Protein AF-A0A1U7X8X6-F1 (afdb_monomer)

Secondary structure (DSSP, 8-state):
-------------PPP----------------------------------GGGGS-TTGGGPPPP-PPPPHHHHHHHHT--GGG----SS---TT-S-HHHHHHHHT-S-TTSPP-TT-HHHHHHHHHHHT--GGG----SSHHHHHHHHHH-

Solvent-accessible surface area (backbone atoms only — not comparable to full-atom values): 11073 Å² total; per-residue (Å²): 141,86,83,84,79,82,81,80,78,82,86,77,90,79,81,84,83,83,86,81,91,78,90,82,86,82,90,80,91,77,90,75,90,70,86,78,71,78,78,75,79,72,78,72,72,80,73,81,77,55,80,69,78,78,51,60,74,68,66,78,70,56,76,79,84,83,77,83,80,56,65,71,59,47,20,64,74,68,77,41,58,65,92,79,57,87,86,84,86,78,85,71,69,93,81,63,76,62,71,69,57,56,54,54,62,73,63,58,86,58,86,91,52,86,72,69,92,80,43,58,72,61,33,52,55,51,17,67,75,70,74,45,63,48,91,82,55,82,91,63,90,48,67,68,50,52,52,52,53,65,74,71,110

Sequence (153 aa):
MGVIEFNTSSICVGRVKTNCLVEKNRTRRIACTASSVPVQEERQQKQCVTGDAFIRPHLRKLSPYQPILPFEVLSTRLGRKPEDIVKLDANENPYGPPPEVFDALGAMRFPYIYPDPESRTLRAALAEDSGLESEYILAGCGADELIDLIMRM

Structure (mmCIF, N/CA/C/O backbone):
data_AF-A0A1U7X8X6-F1
#
_entry.id   AF-A0A1U7X8X6-F1
#
loop_
_atom_site.group_PDB
_atom_site.id
_atom_site.type_symbol
_atom_site.label_atom_id
_atom_site.label_alt_id
_atom_site.label_comp_id
_atom_site.label_asym_id
_atom_site.label_entity_id
_atom_site.label_seq_id
_atom_site.pdbx_PDB_ins_code
_atom_site.Cartn_x
_atom_site.Cartn_y
_atom_site.Cartn_z
_atom_site.occupancy
_atom_site.B_iso_or_equiv
_atom_site.auth_seq_id
_atom_site.auth_comp_id
_atom_site.auth_asym_id
_atom_site.auth_atom_id
_atom_site.pdbx_PDB_model_num
ATOM 1 N N . MET A 1 1 ? 15.288 -28.169 11.862 1.00 39.53 1 MET A N 1
ATOM 2 C CA . MET A 1 1 ? 15.093 -28.349 13.317 1.00 39.53 1 MET A CA 1
ATOM 3 C C . MET A 1 1 ? 16.241 -27.634 14.012 1.00 39.53 1 MET A C 1
ATOM 5 O O . MET A 1 1 ? 17.375 -28.050 13.834 1.00 39.53 1 MET A O 1
ATOM 9 N N . GLY A 1 2 ? 15.977 -26.516 14.681 1.00 28.73 2 GLY A N 1
ATOM 10 C CA . GLY A 1 2 ? 17.006 -25.677 15.300 1.00 28.73 2 GLY A CA 1
ATOM 11 C C . GLY A 1 2 ? 16.384 -24.349 15.696 1.00 28.73 2 GLY A C 1
ATOM 12 O O . GLY A 1 2 ? 16.345 -23.422 14.895 1.00 28.73 2 GLY A O 1
ATOM 13 N N . VAL A 1 3 ? 15.783 -24.315 16.882 1.00 30.72 3 VAL A N 1
ATOM 14 C CA . VAL A 1 3 ? 15.171 -23.115 17.454 1.00 30.72 3 VAL A CA 1
ATOM 15 C C . VAL A 1 3 ? 16.290 -22.351 18.153 1.00 30.72 3 VAL A C 1
ATOM 17 O O . VAL A 1 3 ? 16.971 -22.907 19.010 1.00 30.72 3 VAL A O 1
ATOM 20 N N . ILE A 1 4 ? 16.519 -21.107 17.744 1.00 30.23 4 ILE A N 1
ATOM 21 C CA . ILE A 1 4 ? 17.427 -20.192 18.434 1.00 30.23 4 ILE A CA 1
ATOM 22 C C . ILE A 1 4 ? 16.673 -19.688 19.669 1.00 30.23 4 ILE A C 1
ATOM 24 O O . ILE A 1 4 ? 15.718 -18.924 19.545 1.00 30.23 4 ILE A O 1
ATOM 28 N N . GLU A 1 5 ? 17.070 -20.151 20.853 1.00 27.25 5 GLU A N 1
ATOM 29 C CA . GLU A 1 5 ? 16.580 -19.625 22.127 1.00 27.25 5 GLU A CA 1
ATOM 30 C C . GLU A 1 5 ? 17.254 -18.278 22.422 1.00 27.25 5 GLU A C 1
ATOM 32 O O . GLU A 1 5 ? 18.462 -18.197 22.647 1.00 27.25 5 GLU A O 1
ATOM 37 N N . PHE A 1 6 ? 16.466 -17.202 22.442 1.00 31.83 6 PHE A N 1
ATOM 38 C CA . PHE A 1 6 ? 16.901 -15.920 22.986 1.00 31.83 6 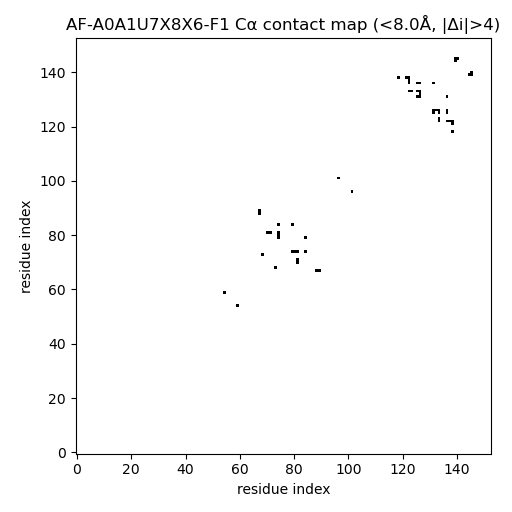PHE A CA 1
ATOM 39 C C . PHE A 1 6 ? 16.830 -15.976 24.514 1.00 31.83 6 PHE A C 1
ATOM 41 O O . PHE A 1 6 ? 15.767 -15.838 25.116 1.00 31.83 6 PHE A O 1
ATOM 48 N N . ASN A 1 7 ? 17.984 -16.183 25.144 1.00 31.09 7 ASN A N 1
ATOM 49 C CA . ASN A 1 7 ? 18.149 -16.086 26.588 1.00 31.09 7 ASN A CA 1
ATOM 50 C C . ASN A 1 7 ? 18.082 -14.607 27.015 1.00 31.09 7 ASN A C 1
ATOM 52 O O . ASN A 1 7 ? 19.053 -13.862 26.875 1.00 31.09 7 ASN A O 1
ATOM 56 N N . THR A 1 8 ? 16.925 -14.158 27.503 1.00 37.03 8 THR A N 1
ATOM 57 C CA . THR A 1 8 ? 16.785 -12.838 28.128 1.00 37.03 8 THR A CA 1
ATOM 58 C C . THR A 1 8 ? 17.208 -12.921 29.588 1.00 37.03 8 THR A C 1
ATOM 60 O O . THR A 1 8 ? 16.408 -13.212 30.479 1.00 37.03 8 THR A O 1
ATOM 63 N N . SER A 1 9 ? 18.485 -12.649 29.829 1.00 36.75 9 SER A N 1
ATOM 64 C CA . SER A 1 9 ? 19.053 -12.435 31.156 1.00 36.75 9 SER A CA 1
ATOM 65 C C . SER A 1 9 ? 18.304 -11.307 31.871 1.00 36.75 9 SER A C 1
ATOM 67 O O . SER A 1 9 ? 18.304 -10.157 31.431 1.00 36.75 9 SER A O 1
ATOM 69 N N . SER A 1 10 ? 17.676 -11.627 32.999 1.00 38.62 10 SER A N 1
ATOM 70 C CA . SER A 1 10 ? 17.056 -10.667 33.909 1.00 38.62 10 SER A CA 1
ATOM 71 C C . SER A 1 10 ? 18.087 -9.651 34.417 1.00 38.62 10 SER A C 1
ATOM 73 O O . SER A 1 10 ? 19.008 -10.011 35.153 1.00 38.62 10 SER A O 1
ATOM 75 N N . ILE A 1 11 ? 17.931 -8.376 34.057 1.00 34.97 11 ILE A N 1
ATOM 76 C CA . ILE A 1 11 ? 18.731 -7.281 34.617 1.00 34.97 11 ILE A CA 1
ATOM 77 C C . ILE A 1 11 ? 18.167 -6.932 36.000 1.00 34.97 11 ILE A C 1
ATOM 79 O O . ILE A 1 11 ? 17.117 -6.307 36.128 1.00 34.97 11 ILE A O 1
ATOM 83 N N . CYS A 1 12 ? 18.882 -7.334 37.050 1.00 32.00 12 CYS A N 1
ATOM 84 C CA . CYS A 1 12 ? 18.637 -6.897 38.422 1.00 32.00 12 CYS A CA 1
ATOM 85 C C . CYS A 1 12 ? 19.582 -5.734 38.755 1.00 32.00 12 CYS A C 1
ATOM 87 O O . CYS A 1 12 ? 20.783 -5.933 38.921 1.00 32.00 12 CYS A O 1
ATOM 89 N N . VAL A 1 13 ? 19.049 -4.516 38.880 1.00 33.72 13 VAL A N 1
ATOM 90 C CA . VAL A 1 13 ? 19.820 -3.344 39.327 1.00 33.72 13 VAL A CA 1
ATOM 91 C C . VAL A 1 13 ? 20.058 -3.445 40.838 1.00 33.72 13 VAL A C 1
ATOM 93 O O . VAL A 1 13 ? 19.151 -3.242 41.645 1.00 33.72 13 VAL A O 1
ATOM 96 N N . GLY A 1 14 ? 21.286 -3.794 41.228 1.00 31.09 14 GLY A N 1
ATOM 97 C CA . GLY A 1 14 ? 21.735 -3.831 42.621 1.00 31.09 14 GLY A CA 1
ATOM 98 C C . GLY A 1 14 ? 22.130 -2.443 43.135 1.00 31.09 14 GLY A C 1
ATOM 99 O O . GLY A 1 14 ? 22.942 -1.750 42.531 1.00 31.09 14 GLY A O 1
ATOM 100 N N . ARG A 1 15 ? 21.563 -2.035 44.275 1.00 31.80 15 ARG A N 1
ATOM 101 C CA . ARG A 1 15 ? 21.849 -0.766 44.964 1.00 31.80 15 ARG A CA 1
ATOM 102 C C . ARG A 1 15 ? 23.204 -0.853 45.687 1.00 31.80 15 ARG A C 1
ATOM 104 O O . ARG A 1 15 ? 23.371 -1.684 46.577 1.00 31.80 15 ARG A O 1
ATOM 111 N N . VAL A 1 16 ? 24.156 0.006 45.317 1.00 30.95 16 VAL A N 1
ATOM 112 C CA . VAL A 1 16 ? 25.481 0.136 45.955 1.00 30.95 16 VAL A CA 1
ATOM 113 C C . VAL A 1 16 ? 25.320 0.619 47.404 1.00 30.95 16 VAL A C 1
ATOM 115 O O . VAL A 1 16 ? 24.669 1.634 47.648 1.00 30.95 16 VAL A O 1
ATOM 118 N N . LYS A 1 17 ? 25.901 -0.099 48.377 1.00 30.97 17 LYS A N 1
ATOM 119 C CA . LYS A 1 17 ? 25.984 0.334 49.783 1.00 30.97 17 LYS A CA 1
ATOM 120 C C . LYS A 1 17 ? 27.293 1.095 50.008 1.00 30.97 17 LYS A C 1
ATOM 122 O O . LYS A 1 17 ? 28.362 0.497 49.982 1.00 30.97 17 LYS A O 1
ATOM 127 N N . THR A 1 18 ? 27.210 2.395 50.267 1.00 29.64 18 THR A N 1
ATOM 128 C CA . THR A 1 18 ? 28.312 3.193 50.822 1.00 29.64 18 THR A CA 1
ATOM 129 C C . THR A 1 18 ? 28.339 3.036 52.343 1.00 29.64 18 THR A C 1
ATOM 131 O O . THR A 1 18 ? 27.383 3.418 53.018 1.00 29.64 18 THR A O 1
ATOM 134 N N . ASN A 1 19 ? 29.423 2.480 52.886 1.00 28.75 19 ASN A N 1
ATOM 135 C CA . ASN A 1 19 ? 29.686 2.454 54.326 1.00 28.75 19 ASN A CA 1
ATOM 136 C C . ASN A 1 19 ? 30.354 3.773 54.746 1.00 28.75 19 ASN A C 1
ATOM 138 O O . ASN A 1 19 ? 31.449 4.071 54.280 1.00 28.75 19 ASN A O 1
ATOM 142 N N . CYS A 1 20 ? 29.735 4.520 55.662 1.00 24.34 20 CYS A N 1
ATOM 143 C CA . CYS A 1 20 ? 30.408 5.561 56.442 1.00 24.34 20 CYS A CA 1
ATOM 144 C C . CYS A 1 20 ? 30.483 5.105 57.903 1.00 24.34 20 CYS A C 1
ATOM 146 O O . CYS A 1 20 ? 29.457 4.878 58.542 1.00 24.34 20 CYS A O 1
ATOM 148 N N . LEU A 1 21 ? 31.706 4.959 58.413 1.00 31.56 21 LEU A N 1
ATOM 149 C CA . LEU A 1 21 ? 32.018 4.666 59.811 1.00 31.56 21 LEU A CA 1
ATOM 150 C C . LEU A 1 21 ? 32.058 5.977 60.601 1.00 31.56 21 LEU A C 1
ATOM 152 O O . LEU A 1 21 ? 32.817 6.876 60.253 1.00 31.56 21 LEU A O 1
ATOM 156 N N . VAL A 1 22 ? 31.282 6.070 61.681 1.00 30.48 22 VAL A N 1
ATOM 157 C CA . VAL A 1 22 ? 31.461 7.098 62.715 1.00 30.48 22 VAL A CA 1
ATOM 158 C C . VAL A 1 22 ? 31.319 6.428 64.079 1.00 30.48 22 VAL A C 1
ATOM 160 O O . VAL A 1 22 ? 30.236 5.991 64.464 1.00 30.48 22 VAL A O 1
ATOM 163 N N . GLU A 1 23 ? 32.437 6.333 64.798 1.00 40.00 23 GLU A N 1
ATOM 164 C CA . GLU A 1 23 ? 32.494 5.957 66.211 1.00 40.00 23 GLU A CA 1
ATOM 165 C C . GLU A 1 23 ? 31.797 7.005 67.081 1.00 40.00 23 GLU A C 1
ATOM 167 O O . GLU A 1 23 ? 31.958 8.205 66.851 1.00 40.00 23 GLU A O 1
ATOM 172 N N . LYS A 1 24 ? 31.107 6.567 68.145 1.00 32.78 24 LYS A N 1
ATOM 173 C CA . LYS A 1 24 ? 30.940 7.372 69.364 1.00 32.78 24 LYS A CA 1
ATOM 174 C C . LYS A 1 24 ? 30.570 6.526 70.583 1.00 32.78 24 LYS A C 1
ATOM 176 O O . LYS A 1 24 ? 29.667 5.697 70.565 1.00 32.78 24 LYS A O 1
ATOM 181 N N . ASN A 1 25 ? 31.315 6.795 71.650 1.00 32.38 25 ASN A N 1
ATOM 182 C CA . ASN A 1 25 ? 31.242 6.216 72.984 1.00 32.38 25 ASN A CA 1
ATOM 183 C C . ASN A 1 25 ? 30.027 6.706 73.805 1.00 32.38 25 ASN A C 1
ATOM 185 O O . ASN A 1 25 ? 29.636 7.866 73.713 1.00 32.38 25 ASN A O 1
ATOM 189 N N . ARG A 1 26 ? 29.598 5.830 74.731 1.00 36.28 26 ARG A N 1
ATOM 190 C CA . ARG A 1 26 ? 28.920 6.060 76.032 1.00 36.28 26 ARG A CA 1
ATOM 191 C C . ARG A 1 26 ? 27.441 6.513 76.110 1.00 36.28 26 ARG A C 1
ATOM 193 O O . ARG A 1 26 ? 27.098 7.681 76.015 1.00 36.28 26 ARG A O 1
ATOM 200 N N . THR A 1 27 ? 26.630 5.529 76.532 1.00 41.00 27 THR A N 1
ATOM 201 C CA . THR A 1 27 ? 25.591 5.528 77.596 1.00 41.00 27 THR A CA 1
ATOM 202 C C . THR A 1 27 ? 24.536 6.638 77.661 1.00 41.00 27 THR A C 1
ATOM 204 O O . THR A 1 27 ? 24.798 7.713 78.188 1.00 41.00 27 THR A O 1
ATOM 207 N N . ARG A 1 28 ? 23.280 6.247 77.390 1.00 31.17 28 ARG A N 1
ATOM 208 C CA . ARG A 1 28 ? 22.111 6.414 78.284 1.00 31.17 28 ARG A CA 1
ATOM 209 C C . ARG A 1 28 ? 21.010 5.429 77.861 1.00 31.17 28 ARG A C 1
ATOM 211 O O . ARG A 1 28 ? 20.609 5.412 76.704 1.00 31.17 28 ARG A O 1
ATOM 218 N N . ARG A 1 29 ? 20.560 4.576 78.789 1.00 36.81 29 ARG A N 1
ATOM 219 C CA . ARG A 1 29 ? 19.420 3.667 78.590 1.00 36.81 29 ARG A CA 1
ATOM 220 C C . ARG A 1 29 ? 18.134 4.481 78.695 1.00 36.81 29 ARG A C 1
ATOM 222 O O . ARG A 1 29 ? 17.814 4.962 79.776 1.00 36.81 29 ARG A O 1
ATOM 229 N N . ILE A 1 30 ? 17.412 4.612 77.589 1.00 34.19 30 ILE A N 1
ATOM 230 C CA . ILE A 1 30 ? 16.008 5.021 77.587 1.00 34.19 30 ILE A CA 1
ATOM 231 C C . ILE A 1 30 ? 15.213 3.746 77.315 1.00 34.19 30 ILE A C 1
ATOM 233 O O . ILE A 1 30 ? 15.350 3.141 76.255 1.00 34.19 30 ILE A O 1
ATOM 237 N N . ALA A 1 31 ? 14.450 3.294 78.308 1.00 39.16 31 ALA A N 1
ATOM 238 C CA . ALA A 1 31 ? 13.530 2.178 78.155 1.00 39.16 31 ALA A CA 1
ATOM 239 C C . ALA A 1 31 ? 12.196 2.727 77.636 1.00 39.16 31 ALA A C 1
ATOM 241 O O . ALA A 1 31 ? 11.418 3.295 78.398 1.00 39.16 31 ALA A O 1
ATOM 242 N N . CYS A 1 32 ? 11.949 2.578 76.337 1.00 32.53 32 CYS A N 1
ATOM 243 C CA . CYS A 1 32 ? 10.630 2.773 75.749 1.00 32.53 32 CYS A CA 1
ATOM 244 C C . CYS A 1 32 ? 10.018 1.392 75.509 1.00 32.53 32 CYS A C 1
ATOM 246 O O . CYS A 1 32 ? 10.536 0.610 74.714 1.00 32.53 32 CYS A O 1
ATOM 248 N N . THR A 1 33 ? 8.924 1.078 76.196 1.00 40.16 33 THR A N 1
ATOM 249 C CA . THR A 1 33 ? 8.116 -0.108 75.904 1.00 40.16 33 THR A CA 1
ATOM 250 C C . THR A 1 33 ? 7.296 0.163 74.646 1.00 40.16 33 THR A C 1
ATOM 252 O O . THR A 1 33 ? 6.193 0.700 74.718 1.00 40.16 33 THR A O 1
ATOM 255 N N . ALA A 1 34 ? 7.852 -0.165 73.483 1.00 44.50 34 ALA A N 1
ATOM 256 C CA . ALA A 1 34 ? 7.076 -0.271 72.256 1.00 44.50 34 ALA A CA 1
ATOM 257 C C . ALA A 1 34 ? 6.374 -1.634 72.263 1.00 44.50 34 ALA A C 1
ATOM 259 O O . ALA A 1 34 ? 7.039 -2.665 72.381 1.00 44.50 34 ALA A O 1
ATOM 260 N N . SER A 1 35 ? 5.042 -1.658 72.159 1.00 44.53 35 SER A N 1
ATOM 261 C CA . SER A 1 35 ? 4.320 -2.905 71.908 1.00 44.53 35 SER A CA 1
ATOM 262 C C . SER A 1 35 ? 4.712 -3.390 70.515 1.00 44.53 35 SER A C 1
ATOM 264 O O . SER A 1 35 ? 4.226 -2.881 69.504 1.00 44.53 35 SER A O 1
ATOM 266 N N . SER A 1 36 ? 5.635 -4.340 70.446 1.00 52.44 36 SER A N 1
ATOM 267 C CA . SER A 1 36 ? 6.020 -4.975 69.194 1.00 52.44 36 SER A CA 1
ATOM 268 C C . SER A 1 36 ? 4.928 -5.968 68.809 1.00 52.44 36 SER A C 1
ATOM 270 O O . SER A 1 36 ? 5.056 -7.168 69.051 1.00 52.44 36 SER A O 1
ATOM 272 N N . VAL A 1 37 ? 3.830 -5.475 68.238 1.00 44.84 37 VAL A N 1
ATOM 273 C CA . VAL A 1 37 ? 3.020 -6.336 67.376 1.00 44.84 37 VAL A CA 1
ATOM 274 C C . VAL A 1 37 ? 3.939 -6.702 66.209 1.00 44.84 37 VAL A C 1
ATOM 276 O O . VAL A 1 37 ? 4.465 -5.791 65.562 1.00 44.84 37 VAL A O 1
ATOM 279 N N . PRO A 1 38 ? 4.227 -7.991 65.969 1.00 42.53 38 PRO A N 1
ATOM 280 C CA . PRO A 1 38 ? 5.067 -8.370 64.850 1.00 42.53 38 PRO A CA 1
ATOM 281 C C . PRO A 1 38 ? 4.321 -7.972 63.578 1.00 42.53 38 PRO A C 1
ATOM 283 O O . PRO A 1 38 ? 3.227 -8.467 63.313 1.00 42.53 38 PRO A O 1
ATOM 286 N N . VAL A 1 39 ? 4.896 -7.046 62.809 1.00 48.81 39 VAL A N 1
ATOM 287 C CA . VAL A 1 39 ? 4.484 -6.824 61.424 1.00 48.81 39 VAL A CA 1
ATOM 288 C C . VAL A 1 39 ? 4.715 -8.156 60.729 1.00 48.81 39 VAL A C 1
ATOM 290 O O . VAL A 1 39 ? 5.856 -8.595 60.589 1.00 48.81 39 VAL A O 1
ATOM 293 N N . GLN A 1 40 ? 3.629 -8.844 60.379 1.00 46.31 40 GLN A N 1
ATOM 294 C CA . GLN A 1 40 ? 3.715 -9.994 59.498 1.00 46.31 40 GLN A CA 1
ATOM 295 C C . GLN A 1 40 ? 4.280 -9.463 58.184 1.00 46.31 40 GLN A C 1
ATOM 297 O O . GLN A 1 40 ? 3.613 -8.718 57.470 1.00 46.31 40 GLN A O 1
ATOM 302 N N . GLU A 1 41 ? 5.538 -9.793 57.892 1.00 50.34 41 GLU A N 1
ATOM 303 C CA . GLU A 1 41 ? 6.048 -9.713 56.533 1.00 50.34 41 GLU A CA 1
ATOM 304 C C . GLU A 1 41 ? 5.226 -10.706 55.715 1.00 50.34 41 GLU A C 1
ATOM 306 O O . GLU A 1 41 ? 5.568 -11.886 55.592 1.00 50.34 41 GLU A O 1
ATOM 311 N N . GLU A 1 42 ? 4.099 -10.243 55.173 1.00 43.75 42 GLU A N 1
ATOM 312 C CA . GLU A 1 42 ? 3.525 -10.888 54.012 1.00 43.75 42 GLU A CA 1
ATOM 313 C C . GLU A 1 42 ? 4.649 -10.924 52.986 1.00 43.75 42 GLU A C 1
ATOM 315 O O . GLU A 1 42 ? 5.102 -9.890 52.487 1.00 43.75 42 GLU A O 1
ATOM 320 N N . ARG A 1 43 ? 5.156 -12.130 52.716 1.00 44.09 43 ARG A N 1
ATOM 321 C CA . ARG A 1 43 ? 5.972 -12.382 51.539 1.00 44.09 43 ARG A CA 1
ATOM 322 C C . ARG A 1 43 ? 5.092 -12.012 50.358 1.00 44.09 43 ARG A C 1
ATOM 324 O O . ARG A 1 43 ? 4.373 -12.863 49.842 1.00 44.09 43 ARG A O 1
ATOM 331 N N . GLN A 1 44 ? 5.139 -10.748 49.946 1.00 51.91 44 GLN A N 1
ATOM 332 C CA . GLN A 1 44 ? 4.665 -10.319 48.647 1.00 51.91 44 GLN A CA 1
ATOM 333 C C . GLN A 1 44 ? 5.478 -11.143 47.664 1.00 51.91 44 GLN A C 1
ATOM 335 O O . GLN A 1 44 ? 6.648 -10.862 47.390 1.00 51.91 44 GLN A O 1
ATOM 340 N N . GLN A 1 45 ? 4.881 -12.252 47.226 1.00 53.91 45 GLN A N 1
ATOM 341 C CA . GLN A 1 45 ? 5.348 -13.009 46.089 1.00 53.91 45 GLN A CA 1
ATOM 342 C C . GLN A 1 45 ? 5.506 -11.964 44.999 1.00 53.91 45 GLN A C 1
ATOM 344 O O . GLN A 1 45 ? 4.522 -11.374 44.560 1.00 53.91 45 GLN A O 1
ATOM 349 N N . LYS A 1 46 ? 6.756 -11.656 44.642 1.00 58.53 46 LYS A N 1
ATOM 350 C CA . LYS A 1 46 ? 7.058 -10.855 43.464 1.00 58.53 46 LYS A CA 1
ATOM 351 C C . LYS A 1 46 ? 6.474 -11.631 42.300 1.00 58.53 46 LYS A C 1
ATOM 353 O O . LYS A 1 46 ? 7.103 -12.556 41.794 1.00 58.53 46 LYS A O 1
ATOM 358 N N . GLN A 1 47 ? 5.230 -11.322 41.965 1.00 64.38 47 GLN A N 1
ATOM 359 C CA . GLN A 1 47 ? 4.538 -11.946 40.866 1.00 64.38 47 GLN A CA 1
ATOM 360 C C . GLN A 1 47 ? 5.320 -11.515 39.635 1.00 64.38 47 GLN A C 1
ATOM 362 O O . GLN A 1 47 ? 5.391 -10.329 39.307 1.00 64.38 47 GLN A O 1
ATOM 367 N N . CYS A 1 48 ? 6.035 -12.466 39.042 1.00 64.00 48 CYS A N 1
ATOM 368 C CA . CYS A 1 48 ? 6.749 -12.236 37.805 1.00 64.00 48 CYS A CA 1
ATOM 369 C C . CYS A 1 48 ? 5.671 -12.065 36.737 1.00 64.00 48 CYS A C 1
ATOM 371 O O . CYS A 1 48 ? 5.120 -13.041 36.238 1.00 64.00 48 CYS A O 1
ATOM 373 N N . VAL A 1 49 ? 5.273 -10.817 36.495 1.00 78.88 49 VAL A N 1
ATOM 374 C CA . VAL A 1 49 ? 4.324 -10.489 35.439 1.00 78.88 49 VAL A CA 1
ATOM 375 C C . VAL A 1 49 ? 5.020 -10.730 34.107 1.00 78.88 49 VAL A C 1
ATOM 377 O O . VAL A 1 49 ? 5.995 -10.063 33.764 1.00 78.88 49 VAL A O 1
ATOM 380 N N . THR A 1 50 ? 4.554 -11.735 33.377 1.00 84.12 50 THR A N 1
ATOM 381 C CA . THR A 1 50 ? 4.977 -11.968 31.998 1.00 84.12 50 THR A CA 1
ATOM 382 C C . THR A 1 50 ? 4.304 -10.920 31.102 1.00 84.12 50 THR A C 1
ATOM 384 O O . THR A 1 50 ? 3.206 -10.449 31.406 1.00 84.12 50 THR A O 1
ATOM 387 N N . GLY A 1 51 ? 4.975 -10.480 30.031 1.00 85.19 51 GLY A N 1
ATOM 388 C CA . GLY A 1 51 ? 4.499 -9.367 29.193 1.00 85.19 51 GLY A CA 1
ATOM 389 C C . GLY A 1 51 ? 3.097 -9.578 28.601 1.00 85.19 51 GLY A C 1
ATOM 390 O O . GLY A 1 51 ? 2.358 -8.617 28.392 1.00 85.19 51 GLY A O 1
ATOM 391 N N . ASP A 1 52 ? 2.687 -10.832 28.408 1.00 87.44 52 ASP A N 1
ATOM 392 C CA . ASP A 1 52 ? 1.357 -11.229 27.935 1.00 87.44 52 ASP A CA 1
ATOM 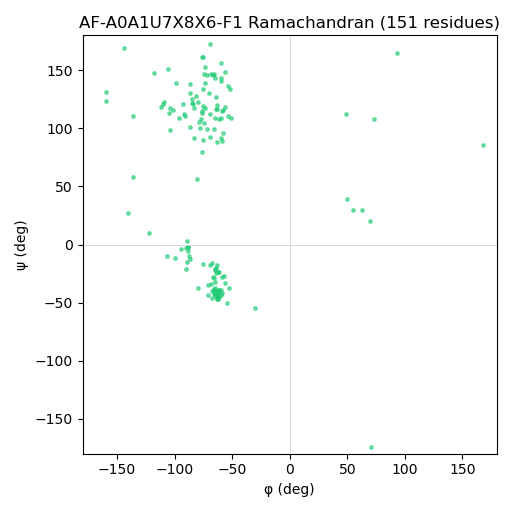393 C C . ASP A 1 52 ? 0.217 -10.877 28.901 1.00 87.44 52 ASP A C 1
ATOM 395 O O . ASP A 1 52 ? -0.923 -10.707 28.455 1.00 87.44 52 ASP A O 1
ATOM 399 N N . ALA A 1 53 ? 0.505 -10.687 30.193 1.00 89.50 53 ALA A N 1
ATOM 400 C CA . ALA A 1 53 ? -0.490 -10.270 31.178 1.00 89.50 53 ALA A CA 1
ATOM 401 C C . ALA A 1 53 ? -1.094 -8.888 30.858 1.00 89.50 53 ALA A C 1
ATOM 403 O O . ALA A 1 53 ? -2.227 -8.606 31.250 1.00 89.50 53 ALA A O 1
ATOM 404 N N . PHE A 1 54 ? -0.372 -8.048 30.106 1.00 93.75 54 PHE A N 1
ATOM 405 C CA . PHE A 1 54 ? -0.822 -6.717 29.684 1.00 93.75 54 PHE A CA 1
ATOM 406 C C . PHE A 1 54 ? -1.615 -6.722 28.363 1.00 93.75 54 PHE A C 1
ATOM 408 O O . PHE A 1 54 ? -2.152 -5.689 27.962 1.00 93.75 54 PHE A O 1
ATOM 415 N N . ILE A 1 55 ? -1.723 -7.867 27.676 1.00 94.62 55 ILE A N 1
ATOM 416 C CA . ILE A 1 55 ? -2.406 -7.973 26.379 1.00 94.62 55 ILE A CA 1
ATOM 417 C C . ILE A 1 55 ? -3.908 -8.213 26.583 1.00 94.62 55 ILE A C 1
ATOM 419 O O . ILE A 1 55 ? -4.338 -9.133 27.293 1.00 94.62 55 ILE A O 1
ATOM 423 N N . ARG A 1 56 ? -4.737 -7.418 25.889 1.00 94.50 56 ARG A N 1
ATOM 424 C CA . ARG A 1 56 ? -6.203 -7.555 25.916 1.00 94.50 56 ARG A CA 1
ATOM 425 C C . ARG A 1 56 ? -6.624 -9.007 25.606 1.00 94.50 56 ARG A C 1
ATOM 427 O O . ARG A 1 56 ? -6.136 -9.581 24.632 1.00 94.50 56 ARG A O 1
ATOM 434 N N . PRO A 1 57 ? -7.551 -9.617 26.376 1.00 93.81 57 PRO A N 1
ATOM 435 C CA . PRO A 1 57 ? -7.885 -11.039 26.233 1.00 93.81 57 PRO A CA 1
ATOM 436 C C . PRO A 1 57 ? -8.333 -11.478 24.834 1.00 93.81 57 PRO A C 1
ATOM 438 O O . PRO A 1 57 ? -8.046 -12.602 24.437 1.00 93.81 57 PRO A O 1
ATOM 441 N N . HIS A 1 58 ? -9.025 -10.615 24.083 1.00 92.56 58 HIS A N 1
ATOM 442 C CA . HIS A 1 58 ? -9.474 -10.943 22.727 1.00 92.56 58 HIS A CA 1
ATOM 443 C C . HIS A 1 58 ? -8.314 -10.995 21.726 1.00 92.56 58 HIS A C 1
ATOM 445 O O . HIS A 1 58 ? -8.310 -11.873 20.871 1.00 92.56 58 HIS A O 1
ATOM 451 N N . LEU A 1 59 ? -7.292 -10.143 21.876 1.00 93.44 59 LEU A N 1
ATOM 452 C CA . LEU A 1 59 ? -6.113 -10.155 21.004 1.00 93.44 59 LEU A CA 1
ATOM 453 C C . LEU A 1 59 ? -5.316 -11.454 21.151 1.00 93.44 59 LEU A C 1
ATOM 455 O O . LEU A 1 59 ? -4.777 -11.956 20.175 1.00 93.44 59 LEU A O 1
ATOM 459 N N . ARG A 1 60 ? -5.315 -12.050 22.351 1.00 91.75 60 ARG A N 1
ATOM 460 C CA . ARG A 1 60 ? -4.665 -13.346 22.608 1.00 91.75 60 ARG A CA 1
ATOM 461 C C . ARG A 1 60 ? -5.298 -14.512 21.845 1.00 91.75 60 ARG A C 1
ATOM 463 O O . ARG A 1 60 ? -4.661 -15.547 21.699 1.00 91.75 60 ARG A O 1
ATOM 470 N N . LYS A 1 61 ? -6.551 -14.367 21.403 1.00 93.69 61 LYS A N 1
ATOM 471 C CA . LYS A 1 61 ? -7.298 -15.404 20.675 1.00 93.69 61 LYS A CA 1
ATOM 472 C C . LYS A 1 61 ? -7.310 -15.184 19.162 1.00 93.69 61 LYS A C 1
ATOM 474 O O . LYS A 1 61 ? -7.756 -16.073 18.441 1.00 93.69 61 LYS A O 1
ATOM 479 N N . LEU A 1 62 ? -6.875 -14.016 18.682 1.00 94.56 62 LEU A N 1
ATOM 480 C CA . LEU A 1 62 ? -6.846 -13.726 17.253 1.00 94.56 62 LEU A CA 1
ATOM 481 C C . LEU A 1 62 ? -5.769 -14.571 16.577 1.00 94.56 62 LEU A C 1
ATOM 483 O O . LEU A 1 62 ? -4.622 -14.617 17.021 1.00 94.56 62 LEU A O 1
ATOM 487 N N . SER A 1 63 ? -6.152 -15.237 15.491 1.00 95.56 63 SER A N 1
ATOM 488 C CA . SER A 1 63 ? -5.180 -15.895 14.623 1.00 95.56 63 SER A CA 1
ATOM 489 C C . SER A 1 63 ? -4.427 -14.834 13.814 1.00 95.56 63 SER A C 1
ATOM 491 O O . SER A 1 63 ? -5.060 -13.881 13.352 1.00 95.56 63 SER A O 1
ATOM 493 N N . PRO A 1 64 ? -3.103 -14.971 13.622 1.00 94.62 64 PRO A N 1
ATOM 494 C CA . PRO A 1 64 ? -2.350 -14.065 12.764 1.00 94.62 64 PRO A CA 1
ATOM 495 C C . PRO A 1 64 ? -2.872 -14.086 11.326 1.00 94.62 64 PRO A C 1
ATOM 497 O O . PRO A 1 64 ? -3.228 -15.148 10.807 1.00 94.62 64 PRO A O 1
ATOM 500 N N . TYR A 1 65 ? -2.861 -12.924 10.672 1.00 94.31 65 TYR A N 1
ATOM 501 C CA . TYR A 1 65 ? -3.068 -12.848 9.228 1.00 94.31 65 TYR A CA 1
ATOM 502 C C . TYR A 1 65 ? -1.988 -13.659 8.498 1.00 94.31 65 TYR A C 1
ATOM 504 O O . TYR A 1 65 ? -0.822 -13.651 8.901 1.00 94.31 65 TYR A O 1
ATOM 512 N N . GLN A 1 66 ? -2.378 -14.360 7.434 1.00 94.56 66 GLN A N 1
ATOM 513 C CA . GLN A 1 66 ? -1.468 -15.141 6.598 1.00 94.56 66 GLN A CA 1
ATOM 514 C C . GLN A 1 66 ? -1.210 -14.377 5.296 1.00 94.56 66 GLN A C 1
ATOM 516 O O . GLN A 1 66 ? -2.049 -14.424 4.397 1.00 94.56 66 GLN A O 1
ATOM 521 N N . PRO A 1 67 ? -0.087 -13.647 5.189 1.00 92.50 67 PRO A N 1
ATOM 522 C CA . PRO A 1 67 ? 0.210 -12.875 3.997 1.00 92.50 67 PRO A CA 1
ATOM 523 C C . PRO A 1 67 ? 0.699 -13.768 2.856 1.00 92.50 67 PRO A C 1
ATOM 525 O O . PRO A 1 67 ? 1.200 -14.879 3.058 1.00 92.50 67 PRO A O 1
ATOM 528 N N . ILE A 1 68 ? 0.620 -13.214 1.651 1.00 91.38 68 ILE A N 1
ATOM 529 C CA . ILE A 1 68 ? 1.286 -13.754 0.469 1.00 91.38 68 ILE A CA 1
ATOM 530 C C . ILE A 1 68 ? 2.804 -13.641 0.653 1.00 91.38 68 ILE A C 1
ATOM 532 O O . ILE A 1 68 ? 3.309 -12.721 1.301 1.00 91.38 68 ILE A O 1
ATOM 536 N N . LEU A 1 69 ? 3.544 -14.602 0.101 1.00 89.81 69 LEU A N 1
ATOM 537 C CA . LEU A 1 69 ? 4.997 -14.613 0.204 1.00 89.81 69 LEU A CA 1
ATOM 538 C C . LEU A 1 69 ? 5.620 -13.574 -0.742 1.00 89.81 69 LEU A C 1
ATOM 540 O O . LEU A 1 69 ? 5.272 -13.547 -1.923 1.00 89.81 69 LEU A O 1
ATOM 544 N N . PRO A 1 70 ? 6.586 -12.768 -0.263 1.00 88.94 70 PRO A N 1
ATOM 545 C CA . PRO A 1 70 ? 7.348 -11.879 -1.124 1.00 88.94 70 PRO A CA 1
ATOM 546 C C . PRO A 1 70 ? 8.105 -12.646 -2.204 1.00 88.94 70 PRO A C 1
ATOM 548 O O . PRO A 1 70 ? 8.461 -13.820 -2.054 1.00 88.94 70 PRO A O 1
ATOM 551 N N . PHE A 1 71 ? 8.396 -11.941 -3.284 1.00 85.00 71 PHE A N 1
ATOM 552 C CA . PHE A 1 71 ? 8.978 -12.499 -4.491 1.00 85.00 71 PHE A CA 1
ATOM 553 C C . PHE A 1 71 ? 10.366 -13.111 -4.260 1.00 85.00 71 PHE A C 1
ATOM 555 O O . PHE A 1 71 ? 10.657 -14.209 -4.731 1.00 85.00 71 PHE A O 1
ATOM 562 N N . GLU A 1 72 ? 11.188 -12.470 -3.436 1.00 88.75 72 GLU A N 1
ATOM 563 C CA . GLU A 1 72 ? 12.533 -12.921 -3.070 1.00 88.75 72 GLU A CA 1
ATOM 564 C C . GLU A 1 72 ? 12.482 -14.229 -2.264 1.00 88.75 72 GLU A C 1
ATOM 566 O O . GLU A 1 72 ? 13.296 -15.143 -2.447 1.00 88.75 72 GLU A O 1
ATOM 571 N N . VAL A 1 73 ? 11.477 -14.345 -1.389 1.00 91.69 73 VAL A N 1
ATOM 572 C CA . VAL A 1 73 ? 11.246 -15.535 -0.561 1.00 91.69 73 VAL A CA 1
ATOM 573 C C . VAL A 1 73 ? 10.747 -16.693 -1.423 1.00 91.69 73 VAL A C 1
ATOM 575 O O . VAL A 1 73 ? 11.229 -17.821 -1.278 1.00 91.69 73 VAL A O 1
ATOM 578 N N . LEU A 1 74 ? 9.816 -16.423 -2.344 1.00 91.88 74 LEU A N 1
ATOM 579 C CA . LEU A 1 74 ? 9.323 -17.405 -3.313 1.00 91.88 74 LEU A CA 1
ATOM 580 C C . LEU A 1 74 ? 10.437 -17.896 -4.236 1.00 91.88 74 LEU A C 1
ATOM 582 O O . LEU A 1 74 ? 10.599 -19.104 -4.389 1.00 91.88 74 LEU A O 1
ATOM 586 N N . SER A 1 75 ? 11.240 -16.986 -4.787 1.00 92.88 75 SER A N 1
ATOM 587 C CA . SER A 1 75 ? 12.391 -17.306 -5.636 1.00 92.88 75 SER A CA 1
ATOM 588 C C . SER A 1 75 ? 13.359 -18.262 -4.947 1.00 92.88 75 SER A C 1
ATOM 590 O O . SER A 1 75 ? 13.669 -19.329 -5.487 1.00 92.88 75 SER A O 1
ATOM 592 N N . THR A 1 76 ? 13.749 -17.943 -3.711 1.00 94.31 76 THR A N 1
ATOM 593 C CA . THR A 1 76 ? 14.642 -18.794 -2.916 1.00 94.31 76 THR A CA 1
ATOM 594 C C . THR A 1 76 ? 14.019 -20.166 -2.656 1.00 94.31 76 THR A C 1
ATOM 596 O O . THR A 1 76 ? 14.678 -21.191 -2.828 1.00 94.31 76 THR A O 1
ATOM 599 N N . ARG A 1 77 ? 12.736 -20.208 -2.274 1.00 93.75 77 ARG A N 1
ATOM 600 C CA . ARG A 1 77 ? 12.023 -21.458 -1.972 1.00 93.75 77 ARG A CA 1
ATOM 601 C C . ARG A 1 77 ? 11.864 -22.356 -3.202 1.00 93.75 77 ARG A C 1
ATOM 603 O O . ARG A 1 77 ? 11.934 -23.574 -3.068 1.00 93.75 77 ARG A O 1
ATOM 610 N N . LEU A 1 78 ? 11.620 -21.768 -4.370 1.00 93.31 78 LEU A N 1
ATOM 611 C CA . LEU A 1 78 ? 11.391 -22.490 -5.622 1.00 93.31 78 LEU A CA 1
ATOM 612 C C . LEU A 1 78 ? 12.691 -22.822 -6.370 1.00 93.31 78 LEU A C 1
ATOM 614 O O . LEU A 1 78 ? 12.654 -23.603 -7.320 1.00 93.31 78 LEU A O 1
ATOM 618 N N . GLY A 1 79 ? 13.827 -22.235 -5.975 1.00 95.25 79 GLY A N 1
ATOM 619 C CA . GLY A 1 79 ? 15.094 -22.372 -6.700 1.00 95.25 79 GLY A CA 1
ATOM 620 C C . GLY A 1 79 ? 15.020 -21.794 -8.116 1.00 95.25 79 GLY A C 1
ATOM 621 O O . GLY A 1 79 ? 15.667 -22.301 -9.033 1.00 95.25 79 GLY A O 1
ATOM 622 N N . ARG A 1 80 ? 14.184 -20.770 -8.310 1.00 93.75 80 ARG A N 1
ATOM 623 C CA . ARG A 1 80 ? 13.939 -20.103 -9.594 1.00 93.75 80 ARG A CA 1
ATOM 624 C C . ARG A 1 80 ? 14.359 -18.659 -9.505 1.00 93.75 80 ARG A C 1
ATOM 626 O O . ARG A 1 80 ? 14.242 -18.053 -8.441 1.00 93.75 80 ARG A O 1
ATOM 633 N N . LYS A 1 81 ? 14.830 -18.104 -10.616 1.00 91.81 81 LYS A N 1
ATOM 634 C CA . LYS A 1 81 ? 15.092 -16.675 -10.642 1.00 91.81 81 LYS A CA 1
ATOM 635 C C . LYS A 1 81 ? 13.761 -15.918 -10.565 1.00 91.81 81 LYS A C 1
ATOM 637 O O . LYS A 1 81 ? 12.772 -16.421 -11.097 1.00 91.81 81 LYS A O 1
ATOM 642 N N . PRO A 1 82 ? 13.739 -14.739 -9.927 1.00 88.06 82 PRO A N 1
ATOM 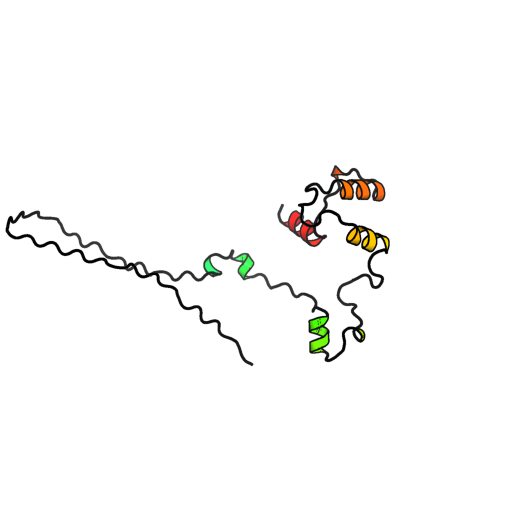643 C CA . PRO A 1 82 ? 12.684 -13.741 -10.068 1.00 88.06 82 PRO A CA 1
ATOM 644 C C . PRO A 1 82 ? 11.983 -13.727 -11.433 1.00 88.06 82 PRO A C 1
ATOM 646 O O . PRO A 1 82 ? 10.772 -13.905 -11.522 1.00 88.06 82 PRO A O 1
ATOM 649 N N . GLU A 1 83 ? 12.754 -13.606 -12.512 1.00 89.62 83 GLU A N 1
ATOM 650 C CA . GLU A 1 83 ? 12.230 -13.399 -13.865 1.00 89.62 83 GLU A CA 1
ATOM 651 C C . GLU A 1 83 ? 11.494 -14.629 -14.424 1.00 89.62 83 GLU A C 1
ATOM 653 O O . GLU A 1 83 ? 10.714 -14.506 -15.365 1.00 89.62 83 GLU A O 1
ATOM 658 N N . ASP A 1 84 ? 11.708 -15.806 -13.828 1.00 91.25 84 ASP A N 1
ATOM 659 C CA . ASP A 1 84 ? 11.048 -17.059 -14.204 1.00 91.25 84 ASP A CA 1
ATOM 660 C C . ASP A 1 84 ? 9.706 -17.264 -13.466 1.00 91.25 84 ASP A C 1
ATOM 662 O O . ASP A 1 84 ? 9.034 -18.281 -13.666 1.00 91.25 84 ASP A O 1
ATOM 666 N N . ILE A 1 85 ? 9.323 -16.346 -12.569 1.00 91.25 85 ILE A N 1
ATOM 667 C CA . ILE A 1 85 ? 8.136 -16.463 -11.713 1.00 91.25 85 ILE A CA 1
ATOM 668 C C . ILE A 1 85 ? 7.024 -15.558 -12.237 1.00 91.25 85 ILE A C 1
ATOM 670 O O . ILE A 1 85 ? 7.121 -14.334 -12.213 1.00 91.25 85 ILE A O 1
ATOM 674 N N . VAL A 1 86 ? 5.911 -16.175 -12.635 1.00 91.31 86 VAL A N 1
ATOM 675 C CA . VAL A 1 86 ? 4.675 -15.465 -12.982 1.00 91.31 86 VAL A CA 1
ATOM 676 C C . VAL A 1 86 ? 3.807 -15.346 -11.728 1.00 91.31 86 VAL A C 1
ATOM 678 O O . VAL A 1 86 ? 3.287 -16.347 -11.233 1.00 91.31 86 VAL A O 1
ATOM 681 N N . LYS A 1 87 ? 3.665 -14.126 -11.203 1.00 88.69 87 LYS A N 1
ATOM 682 C CA . LYS A 1 87 ? 2.908 -13.834 -9.978 1.00 88.69 87 LYS A CA 1
ATOM 683 C C . LYS A 1 87 ? 1.461 -13.457 -10.312 1.00 88.69 87 LYS A C 1
ATOM 685 O O . LYS A 1 87 ? 1.232 -12.501 -11.043 1.00 88.69 87 LYS A O 1
ATOM 690 N N . LEU A 1 88 ? 0.498 -14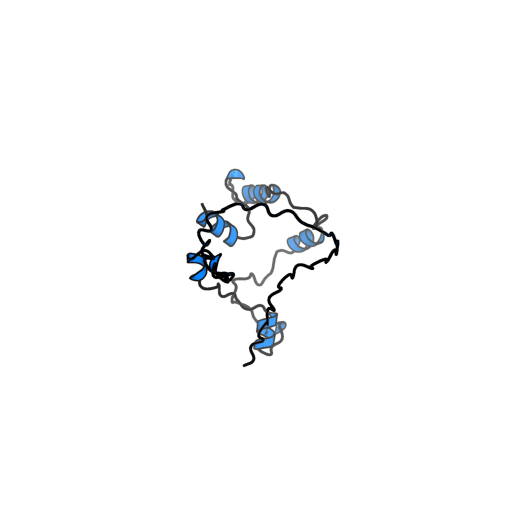.217 -9.786 1.00 92.81 88 LEU A N 1
ATOM 691 C CA . LEU A 1 88 ? -0.948 -14.039 -10.017 1.00 92.81 88 LEU A CA 1
ATOM 692 C C . LEU A 1 88 ? -1.772 -14.271 -8.732 1.00 92.81 88 LEU A C 1
ATOM 694 O O . LEU A 1 88 ? -2.918 -14.705 -8.794 1.00 92.81 88 LEU A O 1
ATOM 698 N N . ASP A 1 89 ? -1.178 -14.042 -7.560 1.00 91.81 89 ASP A N 1
ATO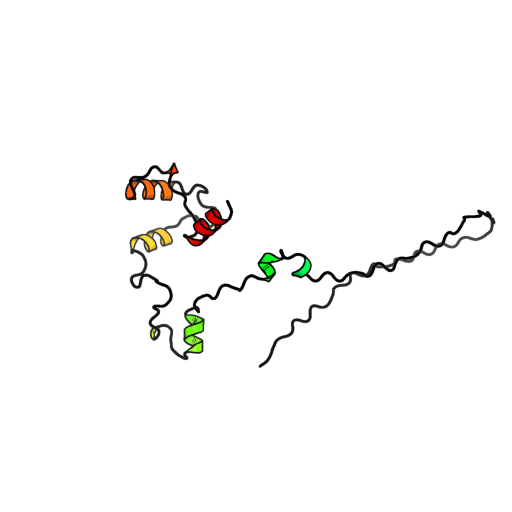M 699 C CA . ASP A 1 89 ? -1.746 -14.388 -6.249 1.00 91.81 89 ASP A CA 1
ATOM 700 C C . ASP A 1 89 ? -2.259 -13.185 -5.437 1.00 91.81 89 ASP A C 1
ATOM 702 O O . ASP A 1 89 ? -2.942 -13.389 -4.437 1.00 91.81 89 ASP A O 1
ATOM 706 N N . ALA A 1 90 ? -1.975 -11.950 -5.871 1.00 91.81 90 ALA A N 1
ATOM 707 C CA . ALA A 1 90 ? -2.238 -10.720 -5.110 1.00 91.81 90 ALA A CA 1
ATOM 708 C C . ALA A 1 90 ? -3.141 -9.683 -5.815 1.00 91.81 90 ALA A C 1
ATOM 710 O O . ALA A 1 90 ? -3.253 -8.558 -5.336 1.00 91.81 90 ALA A O 1
ATOM 711 N N . ASN A 1 91 ? -3.778 -10.027 -6.944 1.00 94.31 91 ASN A N 1
ATOM 712 C CA . ASN A 1 91 ? -4.591 -9.101 -7.760 1.00 94.31 91 ASN A CA 1
ATOM 713 C C . ASN A 1 91 ? -3.850 -7.817 -8.198 1.00 94.31 91 ASN A C 1
ATOM 715 O O . ASN A 1 91 ? -4.459 -6.765 -8.379 1.00 94.31 91 ASN A O 1
ATOM 719 N N . GLU A 1 92 ? -2.530 -7.893 -8.364 1.00 93.56 92 GLU A N 1
ATOM 720 C CA . GLU A 1 92 ? -1.714 -6.773 -8.833 1.00 93.56 92 GLU A CA 1
ATOM 721 C C . GLU A 1 92 ? -1.962 -6.509 -10.327 1.00 93.56 92 GLU A C 1
ATOM 723 O O . GLU A 1 92 ? -2.190 -7.432 -11.111 1.00 93.56 92 GLU A O 1
ATOM 728 N N . ASN A 1 93 ? -1.898 -5.240 -10.738 1.00 94.81 93 ASN A N 1
ATOM 729 C CA . ASN A 1 93 ? -1.999 -4.875 -12.149 1.00 94.81 93 ASN A CA 1
ATOM 730 C C . ASN A 1 93 ? -0.689 -5.241 -12.884 1.00 94.81 93 ASN A C 1
ATOM 732 O O . ASN A 1 93 ? 0.345 -4.640 -12.577 1.00 94.81 93 ASN A O 1
ATOM 736 N N . PRO A 1 94 ? -0.705 -6.148 -13.885 1.00 92.69 94 PRO A N 1
ATOM 737 C CA . PRO A 1 94 ? 0.508 -6.575 -14.587 1.00 92.69 94 PRO A CA 1
ATOM 738 C C . PRO A 1 94 ? 1.150 -5.472 -15.442 1.00 92.69 94 PRO A C 1
ATOM 740 O O . PRO A 1 94 ? 2.300 -5.613 -15.848 1.00 92.69 94 PRO A O 1
ATOM 743 N N . TYR A 1 95 ? 0.426 -4.386 -15.729 1.00 94.69 95 TYR A N 1
ATOM 744 C CA . TYR A 1 95 ? 0.919 -3.277 -16.551 1.00 94.69 95 TYR A CA 1
ATOM 745 C C . TYR A 1 95 ? 1.672 -2.206 -15.752 1.00 94.69 95 TYR A C 1
ATOM 747 O O . TYR A 1 95 ? 2.292 -1.329 -16.350 1.00 94.69 95 TYR A O 1
ATOM 755 N N . GLY A 1 96 ? 1.635 -2.268 -14.417 1.00 93.88 96 GLY A N 1
ATOM 756 C CA . GLY A 1 96 ? 2.158 -1.203 -13.564 1.00 93.88 96 GLY A CA 1
ATOM 757 C C . GLY A 1 96 ? 1.307 0.079 -13.604 1.00 93.88 96 GLY A C 1
ATOM 758 O O . GLY A 1 96 ? 0.208 0.088 -14.170 1.00 93.88 96 GLY A O 1
ATOM 759 N N . PRO A 1 97 ? 1.767 1.156 -12.944 1.00 96.44 97 PRO A N 1
ATOM 760 C CA . PRO A 1 97 ? 1.085 2.444 -12.977 1.00 96.44 97 PRO A CA 1
ATOM 761 C C . PRO A 1 97 ? 1.300 3.167 -14.323 1.00 96.44 97 PRO A C 1
ATOM 763 O O . PRO A 1 97 ? 2.249 2.852 -15.046 1.00 96.44 97 PRO A O 1
ATOM 766 N N . PRO A 1 98 ? 0.457 4.162 -14.654 1.00 97.00 98 PRO A N 1
ATOM 767 C CA . PRO A 1 98 ? 0.655 5.018 -15.825 1.00 97.00 98 PRO A CA 1
ATOM 768 C C . PRO A 1 98 ? 2.030 5.722 -15.832 1.00 97.00 98 PRO A C 1
ATOM 770 O O . PRO A 1 98 ? 2.535 6.055 -14.753 1.00 97.00 98 PRO A O 1
ATOM 773 N N . PRO A 1 99 ? 2.640 5.989 -17.009 1.00 96.12 99 PRO A N 1
ATOM 774 C CA . PRO A 1 99 ? 3.958 6.626 -17.113 1.00 96.12 99 PRO A CA 1
ATOM 775 C C . PRO A 1 99 ? 4.084 7.946 -16.342 1.00 96.12 99 PRO A C 1
ATOM 777 O O . PRO A 1 99 ? 5.110 8.196 -15.710 1.00 96.12 99 PRO A O 1
ATOM 780 N N . GLU A 1 100 ? 3.019 8.750 -16.321 1.00 97.06 100 GLU A N 1
ATOM 781 C CA . GLU A 1 100 ? 2.991 10.070 -15.680 1.00 97.06 100 GLU A CA 1
ATOM 782 C C . GLU A 1 100 ? 3.183 9.980 -14.156 1.00 97.06 100 GLU A C 1
ATOM 784 O O . GLU A 1 100 ? 3.652 10.926 -13.519 1.00 97.06 100 GLU A O 1
ATOM 789 N N . VAL A 1 101 ? 2.859 8.828 -13.555 1.00 96.94 101 VAL A N 1
ATOM 790 C CA . VAL A 1 101 ? 3.078 8.575 -12.125 1.00 96.94 101 VAL A CA 1
ATOM 791 C C . VAL A 1 101 ? 4.571 8.494 -11.813 1.00 96.94 101 VAL A C 1
ATOM 793 O O . VAL A 1 101 ? 5.009 9.027 -10.793 1.00 96.94 101 VAL A O 1
ATOM 796 N N . PHE A 1 102 ? 5.372 7.872 -12.682 1.00 96.25 102 PHE A N 1
ATOM 797 C CA . PHE A 1 102 ? 6.821 7.794 -12.484 1.00 96.25 102 PHE A CA 1
ATOM 798 C C . PHE A 1 102 ? 7.474 9.173 -12.573 1.00 96.25 102 PHE A C 1
ATOM 800 O O . PHE A 1 102 ? 8.328 9.493 -11.743 1.00 96.25 102 PHE A O 1
ATOM 807 N N . ASP A 1 103 ? 7.025 10.009 -13.511 1.00 96.69 103 ASP A N 1
ATOM 808 C CA . ASP A 1 103 ? 7.496 11.389 -13.640 1.00 96.69 103 ASP A CA 1
ATOM 809 C C . ASP A 1 103 ? 7.144 12.216 -12.396 1.00 96.69 103 ASP A C 1
ATOM 811 O O . ASP A 1 103 ? 8.002 12.906 -11.839 1.00 96.69 103 ASP A O 1
ATOM 815 N N . ALA A 1 104 ? 5.906 12.102 -11.900 1.00 95.81 104 ALA A N 1
ATOM 816 C CA . ALA A 1 104 ? 5.463 12.793 -10.690 1.00 95.81 104 ALA A CA 1
ATOM 817 C C . ALA A 1 104 ? 6.256 12.363 -9.442 1.00 95.81 104 ALA A C 1
ATOM 819 O O . ALA A 1 104 ? 6.649 13.210 -8.634 1.00 95.81 104 ALA A O 1
ATOM 820 N N . LEU A 1 105 ? 6.531 11.061 -9.297 1.00 95.69 105 LEU A N 1
ATOM 821 C CA . LEU A 1 105 ? 7.362 10.528 -8.214 1.00 95.69 105 LEU A CA 1
ATOM 822 C C . LEU A 1 105 ? 8.814 11.015 -8.324 1.00 95.69 105 LEU A C 1
ATOM 824 O O . LEU A 1 105 ? 9.395 11.435 -7.323 1.00 95.69 105 LEU A O 1
ATOM 828 N N . GLY A 1 106 ? 9.387 11.008 -9.531 1.00 96.25 106 GLY A N 1
ATOM 829 C CA . GLY A 1 106 ? 10.747 11.486 -9.791 1.00 96.25 106 GLY A CA 1
ATOM 830 C C . GLY A 1 106 ? 10.921 12.995 -9.583 1.00 96.25 106 GLY A C 1
ATOM 831 O O . GLY A 1 106 ? 12.004 13.447 -9.213 1.00 96.25 106 GLY A O 1
ATOM 832 N N . ALA A 1 107 ? 9.855 13.777 -9.769 1.00 96.38 107 ALA A N 1
ATOM 833 C CA . ALA A 1 107 ? 9.845 15.229 -9.597 1.00 96.38 107 ALA A CA 1
ATOM 834 C C . ALA A 1 107 ? 9.506 15.699 -8.165 1.00 96.38 107 ALA A C 1
ATOM 836 O O . ALA A 1 107 ? 9.400 16.907 -7.916 1.00 96.38 107 ALA A O 1
ATOM 837 N N . MET A 1 108 ? 9.323 14.782 -7.207 1.00 95.56 108 MET A N 1
ATOM 838 C CA . MET A 1 108 ? 8.933 15.126 -5.838 1.00 95.56 108 MET A CA 1
ATOM 839 C C . MET A 1 108 ? 9.999 15.988 -5.139 1.00 95.56 108 MET A C 1
ATOM 841 O O . MET A 1 108 ? 11.123 15.556 -4.895 1.00 95.56 108 MET A O 1
ATOM 845 N N . ARG A 1 109 ? 9.638 17.226 -4.773 1.00 95.00 109 ARG A N 1
ATOM 846 C CA . ARG A 1 109 ? 10.602 18.221 -4.262 1.00 95.00 109 ARG A CA 1
ATOM 847 C C . ARG A 1 109 ? 10.987 18.040 -2.795 1.00 95.00 109 ARG A C 1
ATOM 849 O O . ARG A 1 109 ? 12.133 18.298 -2.439 1.00 95.00 109 ARG A O 1
ATOM 856 N N . PHE A 1 110 ? 10.039 17.653 -1.941 1.00 95.25 110 PHE A N 1
ATOM 857 C CA . PHE A 1 110 ? 10.216 17.662 -0.483 1.00 95.25 110 PHE A CA 1
ATOM 858 C C . PHE A 1 110 ? 9.684 16.384 0.192 1.00 95.25 110 PHE A C 1
ATOM 860 O O . PHE A 1 110 ? 8.828 16.475 1.069 1.00 95.25 110 PHE A O 1
ATOM 867 N N . PRO A 1 111 ? 10.186 15.189 -0.175 1.00 95.25 111 PRO A N 1
ATOM 868 C CA . PRO A 1 111 ? 9.685 13.914 0.359 1.00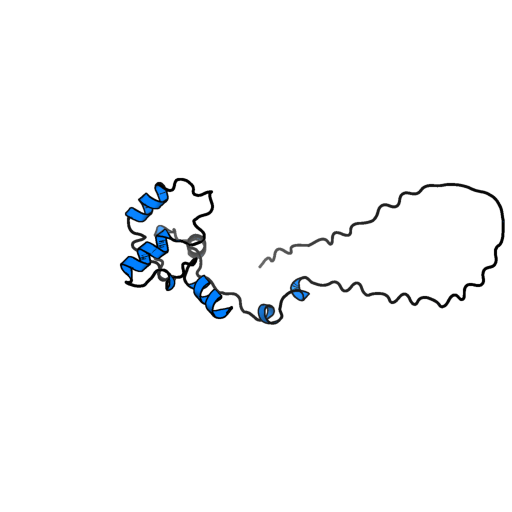 95.25 111 PRO A CA 1
ATOM 869 C C . PRO A 1 111 ? 9.881 13.745 1.878 1.00 95.25 111 PRO A C 1
ATOM 871 O O . PRO A 1 111 ? 9.255 12.892 2.493 1.00 95.25 111 PRO A O 1
ATOM 874 N N . TYR A 1 112 ? 10.764 14.537 2.491 1.00 96.94 112 TYR A N 1
ATOM 875 C CA . TYR A 1 112 ? 11.068 14.510 3.926 1.00 96.94 112 TYR A CA 1
ATOM 876 C C . TYR A 1 112 ? 10.185 15.452 4.763 1.00 96.94 112 TYR A C 1
ATOM 878 O O . TYR A 1 112 ? 10.343 15.519 5.982 1.00 96.94 112 TYR A O 1
ATOM 886 N N . ILE A 1 113 ? 9.299 16.220 4.124 1.00 97.31 113 ILE A N 1
ATOM 887 C CA . ILE A 1 113 ? 8.346 17.104 4.800 1.00 97.31 113 ILE A CA 1
ATOM 888 C C . ILE A 1 113 ? 7.000 16.383 4.868 1.00 97.31 113 ILE A C 1
ATOM 890 O O . ILE A 1 113 ? 6.593 15.745 3.899 1.00 97.31 113 ILE A O 1
ATOM 894 N N . TYR A 1 114 ? 6.307 16.491 6.006 1.00 96.25 114 TYR A N 1
ATOM 895 C CA . TYR A 1 114 ? 4.965 15.926 6.150 1.00 96.25 114 TYR A CA 1
ATOM 896 C C . TYR A 1 114 ? 4.028 16.427 5.036 1.00 96.25 114 TYR A C 1
ATOM 898 O O . TYR A 1 114 ? 4.043 17.623 4.728 1.00 96.25 114 TYR A O 1
ATOM 906 N N . PRO A 1 115 ? 3.214 15.535 4.440 1.00 94.88 115 PRO A N 1
ATOM 907 C CA . PRO A 1 115 ? 2.250 15.920 3.419 1.00 94.88 115 PRO A CA 1
ATOM 908 C C . PRO A 1 115 ? 1.108 16.748 4.022 1.00 94.88 115 PRO A C 1
ATOM 910 O O . PRO A 1 115 ? 0.983 16.877 5.241 1.00 94.88 115 PRO A O 1
ATOM 913 N N . ASP A 1 116 ? 0.250 17.292 3.158 1.00 95.69 116 ASP A N 1
ATOM 914 C CA . ASP A 1 116 ? -0.992 17.933 3.587 1.00 95.69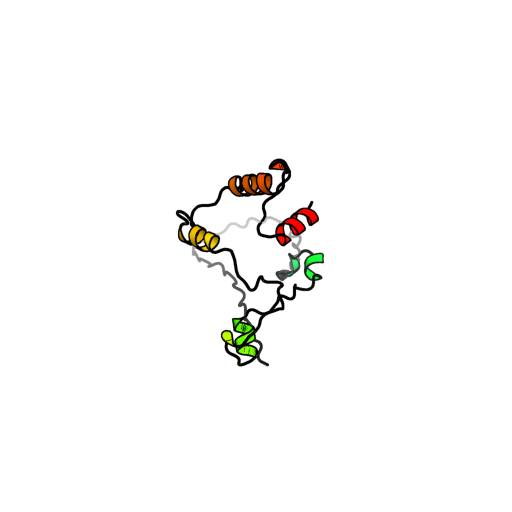 116 ASP A CA 1
ATOM 915 C C . ASP A 1 116 ? -1.857 16.936 4.383 1.00 95.69 116 ASP A C 1
ATOM 917 O O . ASP A 1 116 ? -2.315 15.948 3.800 1.00 95.69 116 ASP A O 1
ATOM 921 N N . PRO A 1 117 ? -2.120 17.177 5.683 1.00 96.25 117 PRO A N 1
ATOM 922 C CA . PRO A 1 117 ? -2.871 16.239 6.514 1.00 96.25 117 PRO A CA 1
ATOM 923 C C . PRO A 1 117 ? -4.322 16.053 6.053 1.00 96.25 117 PRO A C 1
ATOM 925 O O . PRO A 1 117 ? -4.941 15.049 6.389 1.00 96.25 117 PRO A O 1
ATOM 928 N N . GLU A 1 118 ? -4.876 16.992 5.282 1.00 96.69 118 GLU A N 1
ATOM 929 C CA . GLU A 1 118 ? -6.249 16.904 4.772 1.00 96.69 118 GLU A CA 1
ATOM 930 C C . GLU A 1 118 ? -6.344 16.295 3.366 1.00 96.69 118 GLU A C 1
ATOM 932 O O . GLU A 1 118 ? -7.454 16.106 2.863 1.00 96.69 118 GLU A O 1
ATOM 937 N N . SER A 1 119 ? -5.207 15.980 2.730 1.00 97.25 119 SER A N 1
ATOM 938 C CA . SER A 1 119 ? -5.145 15.443 1.362 1.00 97.25 119 SER A CA 1
ATOM 939 C C . SER A 1 119 ? -5.971 16.258 0.353 1.00 97.25 119 SER A C 1
ATOM 941 O O . SER A 1 119 ? -6.626 15.687 -0.524 1.00 97.25 119 SER A O 1
ATOM 943 N N . ARG A 1 120 ? -5.977 17.597 0.468 1.00 97.81 120 ARG A N 1
ATOM 944 C CA . ARG A 1 120 ? -6.928 18.462 -0.256 1.00 97.81 120 ARG A CA 1
ATOM 945 C C . ARG A 1 120 ? -6.815 18.324 -1.768 1.00 97.81 120 ARG A C 1
ATOM 947 O O . ARG A 1 120 ? -7.832 18.199 -2.438 1.00 97.81 120 ARG A O 1
ATOM 954 N N 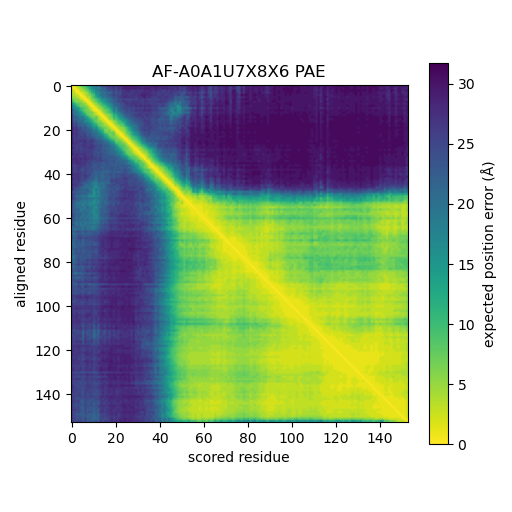. THR A 1 121 ? -5.594 18.283 -2.301 1.00 96.81 121 THR A N 1
ATOM 955 C CA . THR A 1 121 ? -5.364 18.127 -3.747 1.00 96.81 121 THR A CA 1
ATOM 956 C C . THR A 1 121 ? -5.912 16.801 -4.277 1.00 96.81 121 THR A C 1
ATOM 958 O O . THR A 1 121 ? -6.535 16.779 -5.332 1.00 96.81 121 THR A O 1
ATOM 961 N N . LEU A 1 122 ? -5.725 15.703 -3.536 1.00 97.25 122 LEU A N 1
ATOM 962 C CA . LEU A 1 122 ? -6.246 14.387 -3.916 1.00 97.25 122 LEU A CA 1
ATOM 963 C C . LEU A 1 122 ? -7.777 14.360 -3.859 1.00 97.25 122 LEU A C 1
ATOM 965 O O . LEU A 1 122 ? -8.418 13.899 -4.798 1.00 97.25 122 LEU A O 1
ATOM 969 N N . ARG A 1 123 ? -8.367 14.880 -2.776 1.00 98.19 123 ARG A N 1
ATOM 970 C CA . ARG A 1 123 ? -9.828 14.929 -2.606 1.00 98.19 123 ARG A CA 1
ATOM 971 C C . ARG A 1 123 ? -10.497 15.782 -3.679 1.00 98.19 123 ARG A C 1
ATOM 973 O O . ARG A 1 123 ? -11.517 15.361 -4.205 1.00 98.19 123 ARG A O 1
ATOM 980 N N . ALA A 1 124 ? -9.901 16.917 -4.043 1.00 98.25 124 ALA A N 1
ATOM 981 C CA . ALA A 1 124 ? -10.405 17.770 -5.115 1.00 98.25 124 ALA A CA 1
ATOM 982 C C . ALA A 1 124 ? -10.395 17.055 -6.478 1.00 98.25 124 ALA A C 1
ATOM 984 O O . ALA A 1 124 ? -11.394 17.092 -7.189 1.00 98.25 124 ALA A O 1
ATOM 985 N N . ALA A 1 125 ? -9.306 16.355 -6.817 1.00 98.00 125 ALA A N 1
ATOM 986 C CA . ALA A 1 125 ? -9.227 15.592 -8.064 1.00 98.00 125 ALA A CA 1
ATOM 987 C C . ALA A 1 125 ? -10.243 14.434 -8.105 1.00 98.00 125 ALA A C 1
ATOM 989 O O . ALA A 1 125 ? -10.898 14.216 -9.120 1.00 98.00 125 ALA A O 1
ATOM 990 N N . LEU A 1 126 ? -10.419 13.716 -6.990 1.00 98.06 126 LEU A N 1
ATOM 991 C CA . LEU A 1 126 ? -11.416 12.645 -6.885 1.00 98.06 126 LEU A CA 1
ATOM 992 C C . LEU A 1 126 ? -12.857 13.175 -6.916 1.00 98.06 126 LEU A C 1
ATOM 994 O O . LEU A 1 126 ? -13.740 12.499 -7.437 1.00 98.06 126 LEU A O 1
ATOM 998 N N . ALA A 1 127 ? -13.110 14.363 -6.364 1.00 98.38 127 ALA A N 1
ATOM 999 C CA . ALA A 1 127 ? -14.413 15.024 -6.424 1.00 98.38 127 ALA A CA 1
ATOM 1000 C C . ALA A 1 127 ? -14.816 15.333 -7.873 1.00 98.38 127 ALA A C 1
ATOM 1002 O O . ALA A 1 127 ? -15.939 15.034 -8.276 1.00 98.38 127 ALA A O 1
ATOM 1003 N N . GLU A 1 128 ? -13.879 15.851 -8.673 1.00 98.38 128 GLU A N 1
ATOM 1004 C CA . GLU A 1 128 ? -14.088 16.101 -10.104 1.00 98.38 128 GLU A CA 1
ATOM 1005 C C . GLU A 1 128 ? -14.356 14.804 -10.885 1.00 98.38 128 GLU A C 1
ATOM 1007 O O . GLU A 1 128 ? -15.314 14.743 -11.652 1.00 98.38 128 GLU A O 1
ATOM 1012 N N . ASP A 1 129 ? -13.558 13.758 -10.650 1.00 98.25 129 ASP A N 1
ATOM 1013 C CA . ASP A 1 129 ? -13.694 12.463 -11.336 1.00 98.25 129 ASP A CA 1
ATOM 1014 C C . ASP A 1 129 ? -15.005 11.735 -10.984 1.00 98.25 129 ASP A C 1
ATOM 1016 O O . ASP A 1 129 ? -15.690 11.197 -11.853 1.00 98.25 129 ASP A O 1
ATOM 1020 N N . SER A 1 130 ? -15.388 11.747 -9.703 1.00 97.50 130 SER A N 1
ATOM 1021 C CA . SER A 1 130 ? -16.560 11.012 -9.204 1.00 97.50 130 SER A CA 1
ATOM 1022 C C . SER A 1 130 ? -17.876 11.795 -9.257 1.00 97.50 130 SER A C 1
ATOM 1024 O O . SER A 1 130 ? -18.944 11.195 -9.108 1.00 97.50 130 SER A O 1
ATOM 1026 N N . GLY A 1 131 ? -17.829 13.118 -9.443 1.00 98.00 131 GLY A N 1
ATOM 1027 C CA . GLY A 1 131 ? -19.000 13.997 -9.368 1.00 98.00 131 GLY A CA 1
ATOM 1028 C C . GLY A 1 131 ? -19.571 14.167 -7.953 1.00 98.00 131 GLY A C 1
ATOM 1029 O O . GLY A 1 131 ? -20.744 14.513 -7.807 1.00 98.00 131 GLY A O 1
ATOM 1030 N N . LEU A 1 132 ? -18.774 13.891 -6.915 1.00 97.94 132 LEU A N 1
ATOM 1031 C CA . LEU A 1 132 ? -19.144 14.049 -5.506 1.00 97.94 132 LEU A CA 1
ATOM 1032 C C . LEU A 1 132 ? -18.468 15.274 -4.893 1.00 97.94 132 LEU A C 1
ATOM 1034 O O . LEU A 1 132 ? -17.345 15.614 -5.246 1.00 97.94 132 LEU A O 1
ATOM 1038 N N . GLU A 1 133 ? -19.111 15.887 -3.901 1.00 97.88 133 GLU A N 1
ATOM 1039 C CA . GLU A 1 133 ? -18.471 16.942 -3.111 1.00 97.88 133 GLU A CA 1
ATOM 1040 C C . GLU A 1 133 ? -17.318 16.373 -2.269 1.00 97.88 133 GLU A C 1
ATOM 1042 O O . GLU A 1 133 ? -17.385 15.245 -1.764 1.00 97.88 133 GLU A O 1
ATOM 1047 N N . SER A 1 134 ? -16.259 17.166 -2.078 1.00 97.25 134 SER A N 1
ATOM 1048 C CA . SER A 1 134 ? -15.044 16.726 -1.373 1.00 97.25 134 SER A CA 1
ATOM 1049 C C . SER A 1 134 ? -15.322 16.256 0.060 1.00 97.25 134 SER A C 1
ATOM 1051 O O . SER A 1 134 ? -14.595 15.409 0.582 1.00 97.25 134 SER A O 1
ATOM 1053 N N . GLU A 1 135 ? -16.368 16.770 0.708 1.00 97.12 135 GLU A N 1
ATOM 1054 C CA . GLU A 1 135 ? -16.832 16.405 2.052 1.00 97.12 135 GLU A CA 1
ATOM 1055 C C . GLU A 1 135 ? -17.277 14.941 2.160 1.00 97.12 135 GLU A C 1
ATOM 1057 O O . GLU A 1 135 ? -17.219 14.376 3.251 1.00 97.12 135 GLU A O 1
ATOM 1062 N N . TYR A 1 136 ? -17.665 14.311 1.046 1.00 97.25 136 TYR A N 1
ATOM 1063 C CA . TYR A 1 136 ? -18.019 12.889 0.993 1.00 97.25 136 TYR A CA 1
ATOM 1064 C C . TYR A 1 136 ? -16.818 11.969 0.727 1.00 97.25 136 TYR A C 1
ATOM 1066 O O . TYR A 1 136 ? -16.976 10.749 0.701 1.00 97.25 136 TYR A O 1
ATOM 1074 N N . ILE A 1 137 ? -15.618 12.527 0.539 1.00 97.25 137 ILE A N 1
ATOM 1075 C CA . ILE A 1 137 ? -14.410 11.776 0.186 1.00 97.25 137 ILE A CA 1
ATOM 1076 C C . ILE A 1 137 ? -13.440 11.768 1.365 1.00 97.25 137 ILE A C 1
ATOM 1078 O O . ILE A 1 137 ? -12.956 12.815 1.800 1.00 97.25 137 ILE A O 1
ATOM 1082 N N . LEU A 1 138 ? -13.104 10.565 1.833 1.00 95.88 138 LEU A N 1
ATOM 1083 C CA . LEU A 1 138 ? -12.072 10.322 2.836 1.00 95.88 138 LEU A CA 1
ATOM 1084 C C . LEU A 1 138 ? -10.864 9.640 2.184 1.00 95.88 138 LEU A C 1
ATOM 1086 O O . LEU A 1 138 ? -10.993 8.567 1.600 1.00 95.88 138 LEU A O 1
ATOM 1090 N N . ALA A 1 139 ? -9.688 10.258 2.301 1.00 96.75 139 ALA A N 1
ATOM 1091 C CA . ALA A 1 139 ? -8.425 9.658 1.879 1.00 96.75 139 ALA A CA 1
ATOM 1092 C C . ALA A 1 139 ? -7.832 8.803 3.013 1.00 96.75 139 ALA A C 1
ATOM 1094 O O . ALA A 1 139 ? -7.842 9.225 4.168 1.00 96.75 139 ALA A O 1
ATOM 1095 N N . GLY A 1 140 ? -7.294 7.629 2.674 1.00 96.00 140 GLY A N 1
ATOM 1096 C CA . GLY A 1 140 ? -6.599 6.728 3.599 1.00 96.00 140 GLY A CA 1
ATOM 1097 C C . GLY A 1 140 ? -5.426 6.016 2.923 1.00 96.00 140 GLY A C 1
ATOM 1098 O O . GLY A 1 140 ? -5.280 6.049 1.698 1.00 96.00 140 GLY A O 1
ATOM 1099 N N . CYS A 1 141 ? -4.594 5.349 3.714 1.00 96.19 141 CYS A N 1
ATOM 1100 C CA . CYS A 1 141 ? -3.428 4.568 3.300 1.00 96.19 141 CYS A CA 1
ATOM 1101 C C . CYS A 1 141 ? -3.848 3.176 2.801 1.00 96.19 141 CYS A C 1
ATOM 1103 O O . CYS A 1 141 ? -3.394 2.144 3.297 1.00 96.19 141 CYS A O 1
ATOM 1105 N N . GLY A 1 142 ? -4.738 3.159 1.809 1.00 96.06 142 GLY A N 1
ATOM 1106 C CA . GLY A 1 142 ? -5.387 1.956 1.296 1.00 96.06 142 GLY A CA 1
ATOM 1107 C C . GLY A 1 142 ? -6.736 1.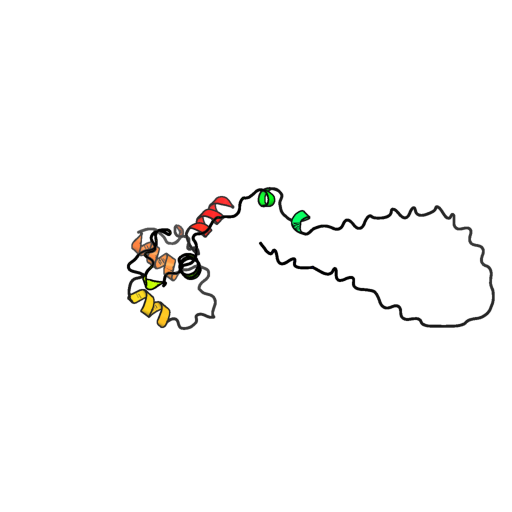672 1.960 1.00 96.06 142 GLY A C 1
ATOM 1108 O O . GLY A 1 142 ? -7.088 2.232 2.997 1.00 96.06 142 GLY A O 1
ATOM 1109 N N . ALA A 1 143 ? -7.517 0.792 1.331 1.00 96.38 143 ALA A N 1
ATOM 1110 C CA . ALA A 1 143 ? -8.872 0.474 1.781 1.00 96.38 143 ALA A CA 1
ATOM 1111 C C . ALA A 1 143 ? -8.899 -0.237 3.145 1.00 96.38 143 ALA A C 1
ATOM 1113 O O . ALA A 1 143 ? -9.851 -0.055 3.898 1.00 96.38 143 ALA A O 1
ATOM 1114 N N . ASP A 1 144 ? -7.851 -0.990 3.489 1.00 96.25 144 ASP A N 1
ATOM 1115 C CA . ASP A 1 144 ? -7.749 -1.695 4.771 1.00 96.25 144 ASP A CA 1
ATOM 1116 C C . ASP A 1 144 ? -7.806 -0.732 5.965 1.00 96.25 144 ASP A C 1
ATOM 1118 O O . ASP A 1 144 ? -8.480 -1.024 6.953 1.00 96.25 144 ASP A O 1
ATOM 1122 N N . GLU A 1 145 ? -7.164 0.440 5.866 1.00 96.94 145 GLU A N 1
ATOM 1123 C CA . GLU A 1 145 ? -7.249 1.472 6.908 1.00 96.94 145 GLU A CA 1
ATOM 1124 C C . GLU A 1 145 ? -8.676 2.017 7.029 1.00 96.94 145 GLU A C 1
ATOM 1126 O O . GLU A 1 145 ? -9.184 2.193 8.135 1.00 96.94 145 GLU A O 1
ATOM 1131 N N . LEU A 1 146 ? -9.350 2.249 5.900 1.00 96.25 146 LEU A N 1
ATOM 1132 C CA . LEU A 1 146 ? -10.726 2.746 5.903 1.00 96.25 146 LEU A CA 1
ATOM 1133 C C . LEU A 1 146 ? -11.687 1.720 6.518 1.00 96.25 146 LEU A C 1
ATOM 1135 O O . LEU A 1 146 ? -12.559 2.091 7.301 1.00 96.25 146 LEU A O 1
ATOM 1139 N N . ILE A 1 147 ? -11.504 0.432 6.218 1.00 97.06 147 ILE A N 1
ATOM 1140 C CA . ILE A 1 147 ? -12.279 -0.656 6.827 1.00 97.06 147 ILE A CA 1
ATOM 1141 C C . ILE A 1 147 ? -12.021 -0.709 8.338 1.00 97.06 147 ILE A C 1
ATOM 1143 O O . ILE A 1 147 ? -12.978 -0.761 9.110 1.00 97.06 147 ILE A O 1
ATOM 1147 N N . ASP A 1 148 ? -10.760 -0.655 8.776 1.00 95.94 148 ASP A N 1
ATOM 1148 C CA . ASP A 1 148 ? -10.406 -0.621 10.203 1.00 95.94 148 ASP A CA 1
ATOM 1149 C C . ASP A 1 148 ? -11.033 0.587 10.914 1.00 95.94 148 ASP A C 1
ATOM 1151 O O . ASP A 1 148 ? -11.594 0.433 11.999 1.00 95.94 148 ASP A O 1
ATOM 1155 N N . LEU A 1 149 ? -11.030 1.767 10.289 1.00 96.25 149 LEU A N 1
ATOM 1156 C CA . LEU A 1 149 ? -11.667 2.960 10.842 1.00 96.25 149 LEU A CA 1
ATOM 1157 C C . LEU A 1 149 ? -13.182 2.776 11.003 1.00 96.25 149 LEU A C 1
ATOM 1159 O O . LEU A 1 149 ? -13.714 3.073 12.071 1.00 96.25 149 LEU A O 1
ATOM 1163 N N . ILE A 1 150 ? -13.865 2.237 9.987 1.00 96.44 150 ILE A N 1
ATOM 1164 C CA . ILE A 1 150 ? -15.310 1.961 10.045 1.00 96.44 150 ILE A CA 1
ATOM 1165 C C . ILE A 1 150 ? -15.629 0.947 11.152 1.00 96.44 150 ILE A C 1
ATOM 1167 O O . ILE A 1 150 ? -16.628 1.100 11.844 1.00 96.44 150 ILE A O 1
ATOM 1171 N N . MET A 1 151 ? -14.787 -0.072 11.344 1.00 96.69 151 MET A N 1
ATOM 1172 C CA . MET A 1 151 ? -14.987 -1.099 12.377 1.00 96.69 151 MET A CA 1
ATOM 1173 C C . MET A 1 151 ? -14.664 -0.621 13.802 1.00 96.69 151 MET A C 1
ATOM 1175 O O . MET A 1 151 ? -15.041 -1.289 14.767 1.00 96.69 151 MET A O 1
ATOM 1179 N N . ARG A 1 152 ? -13.929 0.487 13.951 1.00 93.94 152 ARG A N 1
ATOM 1180 C CA . ARG A 1 152 ? -13.565 1.069 15.254 1.00 93.94 152 ARG A CA 1
ATOM 1181 C C . ARG A 1 152 ? -14.565 2.091 15.783 1.00 93.94 152 ARG A C 1
ATOM 1183 O O . ARG A 1 152 ? -14.515 2.370 16.983 1.00 93.94 152 ARG A O 1
ATOM 1190 N N . MET A 1 153 ? -15.384 2.675 14.909 1.00 73.50 153 MET A N 1
ATOM 1191 C CA . MET A 1 153 ? -16.463 3.596 15.289 1.00 73.50 153 MET A CA 1
ATOM 1192 C C . MET A 1 153 ? -17.651 2.840 15.882 1.00 73.50 153 MET A C 1
ATOM 1194 O O . MET A 1 153 ? -18.218 3.364 16.866 1.00 73.50 153 MET A O 1
#

Nearest PDB structures (foldseek):
  8bj2-assembly1_B  TM=9.377E-01  e=3.181E-11  Medicago truncatula

Mean predicted aligned error: 15.5 Å

InterPro domains:
  IPR015421 Pyridoxal phosphate-dependent transferase, major domain [G3DSA:3.40.640.10] (97-153)
  IPR015422 Pyridoxal phosphate-dependent transferase, small domain [G3DSA:3.90.1150.10] (81-96)
  IPR015424 Pyridoxal phosphate-dependent transferase [SSF53383] (54-152)

pLDDT: mean 76.76, std 26.53, range [24.34, 98.38]

Foldseek 3Di:
DDDDDDDDDDDDDDDDDDDDDDDDDDDDDDDDPDPCPDPPPPPPPPPPDDPCNPDDPVVVVDDDDDDDDDLVRVCVVVVHDSVVDDDDPPPDDPVDDDPVVVVVVVPDDCPPDDDDPQCVVVLVVVCVVVVHDSVVDDDDPDVVVVVVVVVVD

Radius of gyration: 32.94 Å; Cα contacts (8 Å, |Δi|>4): 30; chains: 1; bounding box: 52×47×96 Å

Organism: Nicotiana sylvestris (NCBI:txid4096)